Protein AF-A0A441XIL4-F1 (afdb_monomer_lite)

Secondary structure (DSSP, 8-state):
------HHHHHHHHHHHH-HHHHHT--HHHHHHHTTS-HHHHHHHHHHTT-SSHHHHHHHHHHHHH--

Foldseek 3Di:
DDPDLDPLLVLLVVQCVVCVPVLLVDDLCCSCVSSVHDSVSVCVNCVVVPHNGSNSVSVVSVVVVVVD

Radius of gyration: 11.41 Å; chains: 1; bounding box: 21×34×30 Å

Sequence (68 aa):
SQPSLSPALLRISEYVLKDPAKVVNQTITEVADGSGSSEASVLRFCRDIKFSSFQRFKLALGIELSTH

Structure (mmCIF, N/CA/C/O backbone):
data_AF-A0A441XIL4-F1
#
_entry.id   AF-A0A441XIL4-F1
#
loop_
_atom_site.group_PDB
_atom_site.id
_atom_site.type_symbol
_atom_site.label_atom_id
_atom_site.label_alt_id
_atom_site.label_comp_id
_atom_site.label_asym_id
_atom_site.label_entity_id
_atom_site.label_seq_id
_atom_site.pdbx_PDB_ins_code
_atom_site.Cartn_x
_atom_site.Cartn_y
_atom_site.Cartn_z
_atom_site.occupancy
_atom_site.B_iso_or_equiv
_atom_site.auth_seq_id
_atom_site.auth_comp_id
_atom_site.auth_asym_id
_atom_site.auth_atom_id
_atom_site.pdbx_PDB_model_num
ATOM 1 N N . SER A 1 1 ? 1.330 -25.371 2.811 1.00 39.16 1 SER A N 1
ATOM 2 C CA . SER A 1 1 ? -0.032 -24.863 2.571 1.00 39.16 1 SER A CA 1
ATOM 3 C C . SER A 1 1 ? 0.021 -23.350 2.530 1.00 39.16 1 SER A C 1
ATOM 5 O O . SER A 1 1 ? 0.246 -22.738 3.565 1.00 39.16 1 SER A O 1
ATOM 7 N N . GLN A 1 2 ? -0.026 -22.753 1.339 1.00 46.88 2 GLN A N 1
ATOM 8 C CA . GLN A 1 2 ? -0.037 -21.292 1.188 1.00 46.88 2 GLN A CA 1
ATOM 9 C C . GLN A 1 2 ? -1.323 -20.760 1.842 1.00 46.88 2 GLN A C 1
ATOM 11 O O . GLN A 1 2 ? -2.391 -21.284 1.518 1.00 46.88 2 GLN A O 1
ATOM 16 N N . PRO A 1 3 ? -1.265 -19.796 2.776 1.00 55.03 3 PRO A N 1
ATOM 17 C CA . PRO A 1 3 ? -2.484 -19.186 3.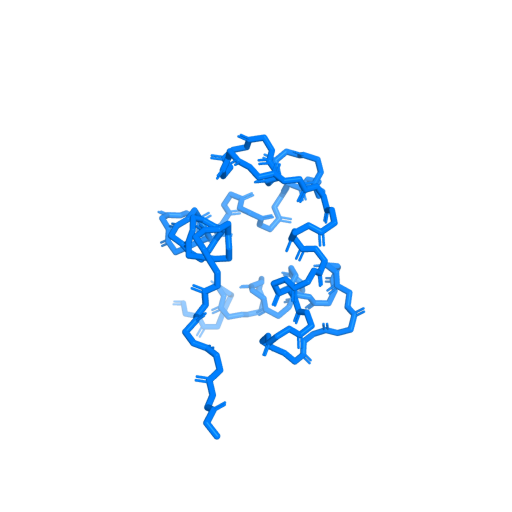270 1.00 55.03 3 PRO A CA 1
ATOM 18 C C . PRO A 1 3 ? -3.116 -18.438 2.100 1.00 55.03 3 PRO A C 1
ATOM 20 O O . PRO A 1 3 ? -2.475 -17.585 1.490 1.00 55.03 3 PRO A O 1
ATOM 23 N N . SER A 1 4 ? -4.366 -18.771 1.782 1.00 64.19 4 SER A N 1
ATOM 24 C CA . SER A 1 4 ? -5.230 -17.893 0.996 1.00 64.19 4 SER A CA 1
ATOM 25 C C . SER A 1 4 ? -5.064 -16.466 1.522 1.00 64.19 4 SER A C 1
ATOM 27 O O . SER A 1 4 ? -5.121 -16.274 2.743 1.00 64.19 4 SER A O 1
ATOM 29 N N . LEU A 1 5 ? -4.815 -15.496 0.633 1.00 66.25 5 LEU A N 1
ATOM 30 C CA . LEU A 1 5 ? -4.722 -14.078 0.995 1.00 66.25 5 LEU A CA 1
ATOM 31 C C . LEU A 1 5 ? -5.845 -13.748 1.981 1.00 66.25 5 LEU A C 1
ATOM 33 O O . LEU A 1 5 ? -7.008 -14.077 1.737 1.00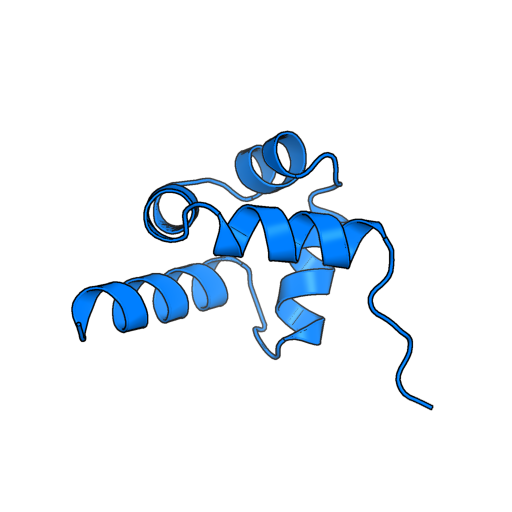 66.25 5 LEU A O 1
ATOM 37 N N . SER A 1 6 ? -5.497 -13.154 3.126 1.00 85.62 6 SER A N 1
ATOM 38 C CA . SER A 1 6 ? -6.528 -12.761 4.083 1.00 85.62 6 SER A CA 1
ATOM 39 C C . SER A 1 6 ? -7.491 -11.771 3.409 1.00 85.62 6 SER A C 1
ATOM 41 O O . SER A 1 6 ? -7.082 -11.066 2.481 1.00 85.62 6 SER A O 1
ATOM 43 N N . PRO A 1 7 ? -8.749 -11.653 3.867 1.00 91.94 7 PRO A N 1
ATOM 44 C CA . PRO A 1 7 ? -9.724 -10.758 3.242 1.00 91.94 7 PRO A CA 1
ATOM 45 C C . PRO A 1 7 ? -9.233 -9.312 3.071 1.00 91.94 7 PRO A C 1
ATOM 47 O O . PRO A 1 7 ? -9.601 -8.650 2.109 1.00 91.94 7 PRO A O 1
ATOM 50 N N . ALA A 1 8 ? -8.379 -8.819 3.976 1.00 92.56 8 ALA A N 1
ATOM 51 C CA . ALA A 1 8 ? -7.766 -7.496 3.849 1.00 92.56 8 ALA A CA 1
ATOM 52 C C . ALA A 1 8 ? -6.784 -7.417 2.669 1.00 92.56 8 ALA A C 1
ATOM 54 O O . ALA A 1 8 ? -6.803 -6.454 1.911 1.00 92.56 8 ALA A O 1
ATOM 55 N N . LEU A 1 9 ? -5.952 -8.441 2.477 1.00 93.00 9 LEU A N 1
ATOM 56 C CA . LEU A 1 9 ? -4.984 -8.474 1.381 1.00 93.00 9 LEU A CA 1
ATOM 57 C C . LEU A 1 9 ? -5.666 -8.628 0.019 1.00 93.00 9 LEU A C 1
ATOM 59 O O . LEU A 1 9 ? -5.194 -8.043 -0.952 1.00 93.00 9 LEU A O 1
ATOM 63 N N . LEU A 1 10 ? -6.790 -9.352 -0.038 1.00 95.12 10 LEU A N 1
ATOM 64 C CA . LEU A 1 10 ? -7.637 -9.417 -1.232 1.00 95.12 10 LEU A CA 1
ATOM 65 C C . LEU A 1 10 ? -8.175 -8.031 -1.601 1.00 95.12 10 LEU A C 1
ATOM 67 O O . LEU A 1 10 ? -7.937 -7.581 -2.717 1.00 95.12 10 LEU A O 1
ATOM 71 N N . ARG A 1 11 ? -8.778 -7.300 -0.652 1.00 97.56 11 ARG A N 1
ATOM 72 C CA . ARG A 1 11 ? -9.265 -5.933 -0.913 1.00 97.56 11 ARG A CA 1
ATOM 73 C C . ARG A 1 11 ? -8.158 -4.982 -1.361 1.00 97.56 11 ARG A C 1
ATOM 75 O O . ARG A 1 11 ? -8.376 -4.173 -2.256 1.00 97.56 11 ARG A O 1
ATOM 82 N N . ILE A 1 12 ? -6.967 -5.078 -0.764 1.00 98.31 12 ILE A N 1
ATOM 83 C CA . ILE A 1 12 ? -5.808 -4.279 -1.190 1.00 98.31 12 ILE A CA 1
ATOM 84 C C . ILE A 1 12 ? -5.413 -4.645 -2.625 1.00 98.31 12 ILE A C 1
ATOM 86 O O . ILE A 1 12 ? -5.194 -3.750 -3.436 1.00 98.31 12 ILE A O 1
ATOM 90 N N . SER A 1 13 ? -5.367 -5.938 -2.961 1.00 97.19 13 SER A N 1
ATOM 91 C CA . SER A 1 13 ? -5.046 -6.383 -4.321 1.00 97.19 13 SER A CA 1
ATOM 92 C C . SER A 1 13 ? -6.064 -5.887 -5.353 1.00 97.19 13 SER A C 1
ATOM 94 O O . SER A 1 13 ? -5.672 -5.349 -6.383 1.00 97.19 13 SER A O 1
ATOM 96 N N . GLU A 1 14 ? -7.360 -5.975 -5.048 1.00 97.81 14 GLU A N 1
ATOM 97 C CA . GLU A 1 14 ? -8.441 -5.490 -5.909 1.00 97.81 14 GLU A CA 1
ATOM 98 C C . GLU A 1 14 ? -8.371 -3.971 -6.087 1.00 97.81 14 GLU A C 1
ATOM 100 O O . GLU A 1 14 ? -8.521 -3.467 -7.198 1.00 97.81 14 GLU A O 1
ATOM 105 N N . TYR A 1 15 ? -8.092 -3.237 -5.006 1.00 98.44 15 TYR A N 1
ATOM 106 C CA . TYR A 1 15 ? -7.921 -1.788 -5.045 1.00 98.44 15 TYR A CA 1
ATOM 107 C C . TYR A 1 15 ? -6.759 -1.368 -5.950 1.00 98.44 15 TYR A C 1
ATOM 109 O O . TYR A 1 15 ? -6.915 -0.468 -6.773 1.00 98.44 15 TYR A O 1
ATOM 117 N N . VAL A 1 16 ? -5.613 -2.047 -5.828 1.00 97.88 16 VAL A N 1
ATOM 118 C CA . VAL A 1 16 ? -4.433 -1.809 -6.669 1.00 97.88 16 VAL A CA 1
ATOM 119 C C . VAL A 1 16 ? -4.732 -2.102 -8.134 1.00 97.88 16 VAL A C 1
ATOM 121 O O . VAL A 1 16 ? -4.415 -1.282 -8.988 1.00 97.88 16 VAL A O 1
ATOM 124 N N . LEU A 1 17 ? -5.349 -3.249 -8.427 1.00 96.88 17 LEU A N 1
ATOM 125 C CA . LEU A 1 17 ? -5.652 -3.667 -9.798 1.00 96.88 17 LEU A CA 1
ATOM 126 C C . LEU A 1 17 ? -6.699 -2.776 -10.473 1.00 96.88 17 LEU A C 1
ATOM 128 O O . LEU A 1 17 ? -6.702 -2.660 -11.695 1.00 96.88 17 LEU A O 1
ATOM 132 N N . LYS A 1 18 ? -7.580 -2.143 -9.692 1.00 98.06 18 LYS A N 1
ATOM 133 C CA . LYS A 1 18 ? -8.618 -1.251 -10.211 1.00 98.06 18 LYS A CA 1
ATOM 134 C C . LYS A 1 18 ? -8.047 0.019 -10.844 1.00 98.06 18 LYS A C 1
ATOM 136 O O . LYS A 1 18 ? -8.576 0.461 -11.858 1.00 98.06 18 LYS A O 1
ATOM 141 N N . ASP A 1 19 ? -7.027 0.622 -10.235 1.00 97.25 19 ASP A N 1
ATOM 142 C CA . ASP A 1 19 ? -6.366 1.821 -10.768 1.00 97.25 19 ASP A CA 1
ATOM 143 C C . ASP A 1 19 ? -4.906 1.917 -10.280 1.00 97.25 19 ASP A C 1
ATOM 145 O O . ASP A 1 19 ? -4.599 2.623 -9.309 1.00 97.25 19 ASP A O 1
ATOM 149 N N . PRO A 1 20 ? -3.980 1.204 -10.944 1.00 96.94 20 PRO A N 1
ATOM 150 C CA . PRO A 1 20 ? -2.571 1.211 -10.570 1.00 96.94 20 PRO A CA 1
ATOM 151 C C . PRO A 1 20 ? -1.928 2.604 -10.646 1.00 96.94 20 PRO A C 1
ATOM 153 O O . PRO A 1 20 ? -1.088 2.948 -9.811 1.00 96.94 20 PRO A O 1
ATOM 156 N N . ALA A 1 21 ? -2.335 3.422 -11.624 1.00 97.06 21 ALA A N 1
ATOM 157 C CA . ALA A 1 21 ? -1.786 4.758 -11.851 1.00 97.06 21 ALA A CA 1
ATOM 158 C C . ALA A 1 21 ? -2.132 5.713 -10.703 1.00 97.06 21 ALA A C 1
ATOM 160 O O . ALA A 1 21 ? -1.287 6.493 -10.250 1.00 97.06 21 ALA A O 1
ATOM 161 N N . LYS A 1 22 ? -3.349 5.605 -10.162 1.00 97.88 22 LYS A N 1
ATOM 162 C CA . LYS A 1 22 ? -3.724 6.307 -8.936 1.00 97.88 22 LYS A CA 1
ATOM 163 C C . LYS A 1 22 ? -2.866 5.870 -7.751 1.00 97.88 22 LYS A C 1
ATOM 165 O O . LYS A 1 22 ? -2.353 6.729 -7.036 1.00 97.88 22 LYS A O 1
ATOM 170 N N . VAL A 1 23 ? -2.658 4.565 -7.560 1.00 98.31 23 VAL A N 1
ATOM 171 C CA . VAL A 1 23 ? -1.908 4.032 -6.406 1.00 98.31 23 VAL A CA 1
ATOM 172 C C . VAL A 1 23 ? -0.463 4.530 -6.355 1.00 98.31 23 VAL A C 1
ATOM 174 O O . VAL A 1 23 ? 0.040 4.823 -5.269 1.00 98.31 23 VAL A O 1
ATOM 177 N N . VAL A 1 24 ? 0.203 4.699 -7.503 1.00 98.12 24 VAL A N 1
ATOM 178 C CA . VAL A 1 24 ? 1.565 5.273 -7.567 1.00 98.12 24 VAL A CA 1
ATOM 179 C C . VAL A 1 24 ? 1.638 6.652 -6.885 1.00 98.12 24 VAL A C 1
ATOM 181 O O . VAL A 1 24 ? 2.631 6.976 -6.220 1.00 98.12 24 VAL A O 1
ATOM 184 N N . ASN A 1 25 ? 0.555 7.426 -6.956 1.00 97.88 25 ASN A N 1
ATOM 185 C CA . ASN A 1 25 ? 0.461 8.780 -6.411 1.00 97.88 25 ASN A CA 1
ATOM 186 C C . ASN A 1 25 ? -0.091 8.847 -4.978 1.00 97.88 25 ASN A C 1
ATOM 188 O O . ASN A 1 25 ? -0.106 9.923 -4.391 1.00 97.88 25 ASN A O 1
ATOM 192 N N . GLN A 1 26 ? -0.494 7.721 -4.386 1.00 98.56 26 GLN A N 1
ATOM 193 C CA . GLN A 1 26 ? -1.069 7.685 -3.041 1.00 98.56 26 GLN A CA 1
ATOM 194 C C . GLN A 1 26 ? -0.032 7.418 -1.947 1.00 98.56 26 GLN A C 1
ATOM 196 O O . GLN A 1 26 ? 1.002 6.766 -2.144 1.00 98.56 26 GLN A O 1
ATOM 201 N N . THR A 1 27 ? -0.326 7.915 -0.756 1.00 98.69 27 THR A N 1
ATOM 202 C CA . THR A 1 27 ? 0.293 7.527 0.511 1.00 98.69 27 THR A CA 1
ATOM 203 C C . THR A 1 27 ? -0.217 6.158 0.967 1.00 98.69 27 THR A C 1
ATOM 205 O O . THR A 1 27 ? -1.203 5.627 0.455 1.00 98.69 27 THR A O 1
ATOM 208 N N . ILE A 1 28 ? 0.462 5.557 1.947 1.00 98.56 28 ILE A N 1
ATOM 209 C CA . ILE A 1 28 ? 0.027 4.270 2.501 1.00 98.56 28 ILE A CA 1
ATOM 210 C C . ILE A 1 28 ? -1.334 4.376 3.202 1.00 98.56 28 ILE A C 1
ATOM 212 O O . ILE A 1 28 ? -2.143 3.457 3.086 1.00 98.56 28 ILE A O 1
ATOM 216 N N . THR A 1 29 ? -1.596 5.504 3.869 1.00 98.75 29 THR A N 1
ATOM 217 C CA . THR A 1 29 ? -2.864 5.812 4.538 1.00 98.75 29 THR A CA 1
ATOM 218 C C . THR A 1 29 ? -4.007 5.883 3.527 1.00 98.75 29 THR A C 1
ATOM 220 O O . THR A 1 29 ? -5.015 5.213 3.699 1.00 98.75 29 THR A O 1
ATOM 223 N N . GLU A 1 30 ? -3.822 6.571 2.397 1.00 98.81 30 GLU A N 1
ATOM 224 C CA . GLU A 1 30 ? -4.856 6.665 1.354 1.00 98.81 30 GLU A CA 1
ATOM 225 C C . GLU A 1 30 ? -5.167 5.316 0.687 1.00 98.81 30 GLU A C 1
ATOM 227 O O . GLU A 1 30 ? -6.314 5.055 0.320 1.00 98.81 30 GLU A O 1
ATOM 232 N N . VAL A 1 31 ? -4.168 4.439 0.533 1.00 98.69 31 VAL A N 1
ATOM 233 C CA . VAL A 1 31 ? -4.392 3.065 0.046 1.00 98.69 31 VAL A CA 1
ATOM 234 C C . VAL A 1 31 ? -5.109 2.221 1.099 1.00 98.69 31 VAL A C 1
ATOM 236 O O . VAL A 1 31 ? -5.989 1.427 0.757 1.00 98.69 31 VAL A O 1
ATOM 239 N N . ALA A 1 32 ? -4.761 2.381 2.375 1.00 98.69 32 ALA A N 1
ATOM 240 C CA . ALA A 1 32 ? -5.435 1.706 3.477 1.00 98.69 32 ALA A CA 1
ATOM 241 C C . ALA A 1 32 ? -6.925 2.093 3.516 1.00 98.69 32 ALA A C 1
ATOM 243 O O . ALA A 1 32 ? -7.785 1.216 3.410 1.00 98.69 32 ALA A O 1
ATOM 244 N N . ASP A 1 33 ? -7.221 3.392 3.516 1.00 98.69 33 ASP A N 1
ATOM 245 C CA . ASP A 1 33 ? -8.585 3.924 3.506 1.00 98.69 33 ASP A CA 1
ATOM 246 C C . ASP A 1 33 ? -9.351 3.488 2.253 1.00 98.69 33 ASP A C 1
ATOM 248 O O . ASP A 1 33 ? -10.458 2.953 2.338 1.00 98.69 33 ASP A O 1
ATOM 252 N N . GLY A 1 34 ? -8.739 3.636 1.074 1.00 98.38 34 GLY A N 1
ATOM 253 C CA . GLY A 1 34 ? -9.361 3.286 -0.201 1.00 98.38 34 GLY A CA 1
ATOM 254 C C . GLY A 1 34 ? -9.680 1.796 -0.360 1.00 98.38 34 GLY A C 1
ATOM 255 O O . GLY A 1 34 ? -10.641 1.448 -1.046 1.00 98.38 34 GLY A O 1
ATOM 256 N N . SER A 1 35 ? -8.908 0.922 0.289 1.00 98.19 35 SER A N 1
ATOM 257 C CA . SER A 1 35 ? -9.117 -0.533 0.285 1.00 98.19 35 SER A CA 1
ATOM 258 C C . SER A 1 35 ? -9.920 -1.047 1.490 1.00 98.19 35 SER A C 1
ATOM 260 O O . SER A 1 35 ? -10.101 -2.261 1.638 1.00 98.19 35 SER A O 1
ATOM 262 N N . GLY A 1 36 ? -10.380 -0.167 2.389 1.00 98.00 36 GLY A N 1
ATOM 263 C CA . GLY A 1 36 ? -11.050 -0.571 3.630 1.00 98.00 36 GLY A CA 1
ATOM 264 C C . GLY A 1 36 ? -10.178 -1.501 4.483 1.00 98.00 36 GLY A C 1
ATOM 265 O O . GLY A 1 36 ? -10.629 -2.554 4.953 1.00 98.00 36 GLY A O 1
ATOM 266 N N . SER A 1 37 ? -8.894 -1.170 4.599 1.00 97.69 37 SER A N 1
ATOM 267 C CA . SER A 1 37 ? -7.876 -1.948 5.308 1.00 97.69 37 SER A CA 1
ATOM 268 C C . SER A 1 37 ? -7.011 -1.038 6.184 1.00 97.69 37 SER A C 1
ATOM 270 O O . SER A 1 37 ? -7.138 0.176 6.152 1.00 97.69 37 SER A O 1
ATOM 272 N N . SER A 1 38 ? -6.127 -1.616 6.999 1.00 98.25 38 SER A N 1
ATOM 273 C CA . SER A 1 38 ? -5.167 -0.846 7.803 1.00 98.25 38 SER A CA 1
ATOM 274 C C . SER A 1 38 ? -3.827 -0.672 7.087 1.00 98.25 38 SER A C 1
ATOM 276 O O . SER A 1 38 ? -3.440 -1.522 6.283 1.00 98.25 38 SER A O 1
ATOM 278 N N . GLU A 1 39 ? -3.045 0.348 7.450 1.00 98.56 39 GLU A N 1
ATOM 279 C CA . GLU A 1 39 ? -1.672 0.526 6.942 1.00 98.56 39 GLU A CA 1
ATOM 280 C C . GLU A 1 39 ? -0.791 -0.708 7.199 1.00 98.56 39 GLU A C 1
ATOM 282 O O . GLU A 1 39 ? -0.028 -1.140 6.335 1.00 98.56 39 GLU A O 1
ATOM 287 N N . ALA A 1 40 ? -0.954 -1.353 8.360 1.00 97.56 40 ALA A N 1
ATOM 288 C CA . ALA A 1 40 ? -0.273 -2.606 8.681 1.00 97.56 40 ALA A CA 1
ATOM 289 C C . ALA A 1 40 ? -0.624 -3.734 7.693 1.00 97.56 40 ALA A C 1
ATOM 291 O O . ALA A 1 40 ? 0.241 -4.545 7.345 1.00 97.56 40 ALA A O 1
ATOM 292 N N . SER A 1 41 ? -1.871 -3.771 7.213 1.00 97.69 41 SER A N 1
ATOM 293 C CA . SER A 1 41 ? -2.310 -4.712 6.178 1.00 97.69 41 SER A CA 1
ATOM 294 C C . SER A 1 41 ? -1.694 -4.373 4.823 1.00 97.69 41 SER A 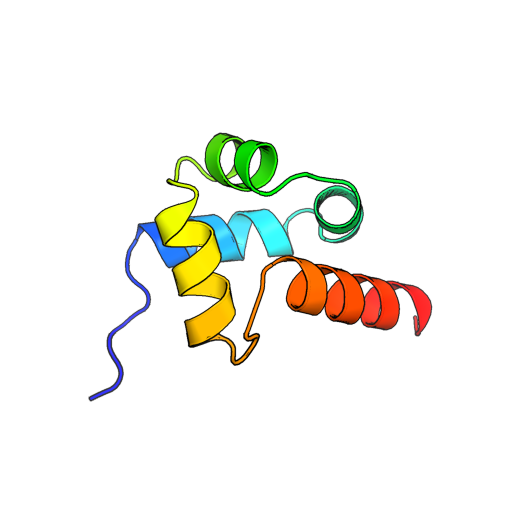C 1
ATOM 296 O O . SER A 1 41 ? -1.254 -5.286 4.134 1.00 97.69 41 SER A O 1
ATOM 298 N N . VAL A 1 42 ? -1.562 -3.088 4.472 1.00 98.31 42 VAL A N 1
ATOM 299 C CA . VAL A 1 42 ? -0.869 -2.648 3.244 1.00 98.31 42 VAL A CA 1
ATOM 300 C C . VAL A 1 42 ? 0.616 -3.026 3.273 1.00 98.31 42 VAL A C 1
ATOM 302 O O . VAL A 1 42 ? 1.147 -3.555 2.296 1.00 98.31 42 VAL A O 1
ATOM 305 N N . LEU A 1 43 ? 1.294 -2.855 4.412 1.00 97.75 43 LEU A N 1
ATOM 306 C CA . LEU A 1 43 ? 2.678 -3.313 4.572 1.00 97.75 43 LEU A CA 1
ATOM 307 C C . LEU A 1 43 ? 2.796 -4.839 4.491 1.00 97.75 43 LEU A C 1
ATOM 309 O O . LEU A 1 43 ? 3.767 -5.352 3.932 1.00 97.75 43 LEU A O 1
ATOM 313 N N . ARG A 1 44 ? 1.831 -5.576 5.054 1.00 96.00 44 ARG A N 1
ATOM 314 C CA . ARG A 1 44 ? 1.791 -7.039 4.947 1.00 96.00 44 ARG A CA 1
ATOM 315 C C . ARG A 1 44 ? 1.571 -7.485 3.506 1.00 96.00 44 ARG A C 1
ATOM 317 O O . ARG A 1 44 ? 2.312 -8.347 3.057 1.00 96.00 44 ARG A O 1
ATOM 324 N N . PHE A 1 45 ? 0.645 -6.850 2.789 1.00 97.06 45 PHE A N 1
ATOM 325 C CA . PHE A 1 45 ? 0.428 -7.066 1.361 1.00 97.06 45 PHE A CA 1
ATOM 326 C C . PHE A 1 45 ? 1.738 -6.932 0.594 1.00 97.06 45 PHE A C 1
ATOM 328 O O . PHE A 1 45 ? 2.151 -7.896 -0.041 1.00 97.06 45 PHE A O 1
ATOM 335 N N . CYS A 1 46 ? 2.451 -5.809 0.756 1.00 97.25 46 CYS A N 1
ATOM 336 C CA . CYS A 1 46 ? 3.743 -5.591 0.103 1.00 97.25 46 CYS A CA 1
ATOM 337 C C . CYS A 1 46 ? 4.728 -6.742 0.372 1.00 97.25 46 CYS A C 1
ATOM 339 O O . CYS A 1 46 ? 5.324 -7.264 -0.567 1.00 97.25 46 CYS A O 1
ATOM 341 N N . ARG A 1 47 ? 4.870 -7.183 1.631 1.00 95.50 47 ARG A N 1
ATOM 342 C CA . ARG A 1 47 ? 5.773 -8.293 1.990 1.00 95.50 47 ARG A CA 1
ATOM 343 C C . ARG A 1 47 ? 5.345 -9.630 1.388 1.00 95.50 47 ARG A C 1
ATOM 345 O O . ARG A 1 47 ? 6.207 -10.395 0.950 1.00 95.50 47 ARG A O 1
ATOM 352 N N . ASP A 1 48 ? 4.044 -9.903 1.351 1.00 93.69 48 ASP A N 1
ATOM 353 C CA . ASP A 1 48 ? 3.494 -11.148 0.81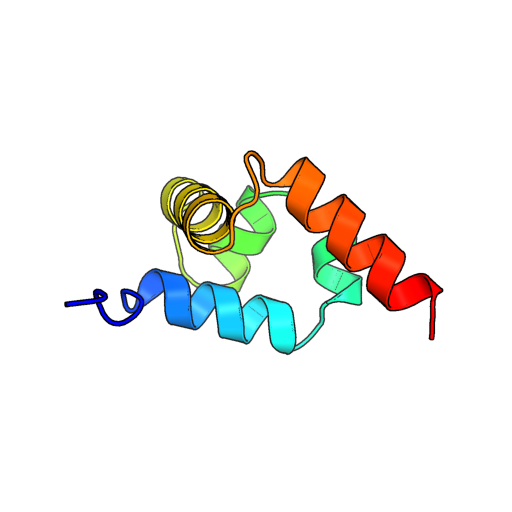0 1.00 93.69 48 ASP A CA 1
ATOM 354 C C . ASP A 1 48 ? 3.766 -11.252 -0.701 1.00 93.69 48 ASP A C 1
ATOM 356 O O . ASP A 1 48 ? 4.143 -12.323 -1.180 1.00 93.69 48 ASP A O 1
ATOM 360 N N . ILE A 1 49 ? 3.739 -10.121 -1.419 1.00 93.56 49 ILE A 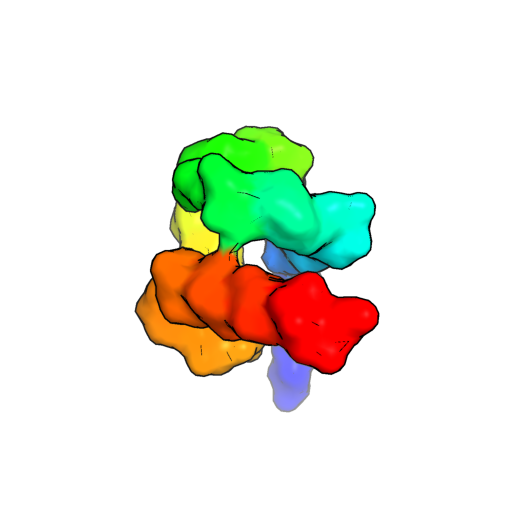N 1
ATOM 361 C CA . ILE A 1 49 ? 4.153 -10.017 -2.831 1.00 93.56 49 ILE A CA 1
ATOM 362 C C . ILE A 1 49 ? 5.635 -9.629 -3.019 1.00 93.56 49 ILE A C 1
ATOM 364 O O . ILE A 1 49 ? 6.027 -9.127 -4.067 1.00 93.56 49 ILE A O 1
ATOM 368 N N . LYS A 1 50 ? 6.484 -9.906 -2.018 1.00 95.62 50 LYS A N 1
ATOM 369 C CA . LYS A 1 50 ? 7.961 -9.806 -2.066 1.00 95.62 50 LYS A CA 1
ATOM 370 C C . LYS A 1 50 ? 8.557 -8.397 -2.179 1.00 95.62 50 LYS A C 1
ATOM 372 O O . LYS A 1 50 ? 9.750 -8.261 -2.447 1.00 95.62 50 LYS A O 1
ATOM 377 N N .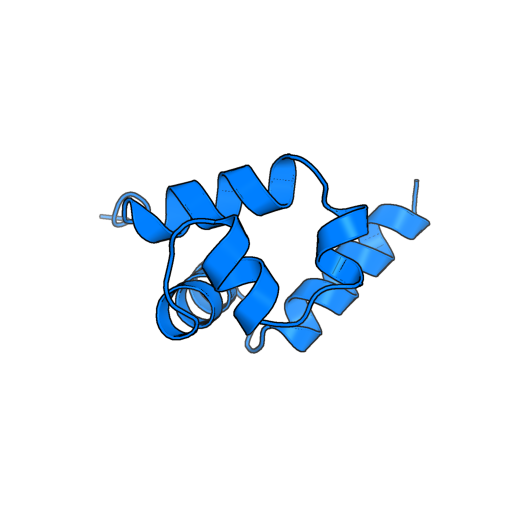 PHE A 1 51 ? 7.799 -7.356 -1.853 1.00 97.31 51 PHE A N 1
ATOM 378 C CA . PHE A 1 51 ? 8.328 -6.008 -1.653 1.00 97.31 51 PHE A CA 1
ATOM 379 C C . PHE A 1 51 ? 8.624 -5.734 -0.176 1.00 97.31 51 PHE A C 1
ATOM 381 O O . PHE A 1 51 ? 7.786 -5.920 0.704 1.00 97.31 51 PHE A O 1
ATOM 388 N N . SER A 1 52 ? 9.824 -5.229 0.113 1.00 95.06 52 SER A N 1
ATOM 389 C CA . SER A 1 52 ? 10.232 -4.901 1.487 1.00 95.06 52 SER A CA 1
ATOM 390 C C . SER A 1 52 ? 9.632 -3.596 2.024 1.00 95.06 52 SER A C 1
ATOM 392 O O . SER A 1 52 ? 9.688 -3.357 3.228 1.00 95.06 52 SER A O 1
ATOM 394 N N . SER A 1 53 ? 9.039 -2.757 1.168 1.00 97.62 53 SER A N 1
ATOM 395 C CA . SER A 1 53 ? 8.342 -1.532 1.572 1.00 97.62 53 SER A CA 1
ATOM 396 C C . SER A 1 53 ? 7.266 -1.122 0.566 1.00 97.62 53 SER A C 1
ATOM 398 O O . SER A 1 53 ? 7.329 -1.488 -0.610 1.00 97.62 53 SER A O 1
ATOM 400 N N . PHE A 1 54 ? 6.317 -0.295 1.016 1.00 98.38 54 PHE A N 1
ATOM 401 C CA . PHE A 1 54 ? 5.302 0.308 0.148 1.00 98.38 54 PHE A CA 1
ATOM 402 C C . PHE A 1 54 ? 5.926 1.179 -0.953 1.00 98.38 54 PHE A C 1
ATOM 404 O O . PHE A 1 54 ? 5.489 1.150 -2.097 1.00 98.38 54 PHE A O 1
ATOM 411 N N . GLN A 1 55 ? 7.015 1.891 -0.651 1.00 98.19 55 GLN A N 1
ATOM 412 C CA . GLN A 1 55 ? 7.695 2.727 -1.641 1.00 98.19 55 GLN A CA 1
ATOM 413 C C . GLN A 1 55 ? 8.352 1.910 -2.761 1.00 98.19 55 GLN A C 1
ATOM 415 O O . GLN A 1 55 ? 8.280 2.308 -3.920 1.00 98.19 55 GLN A O 1
ATOM 420 N N . ARG A 1 56 ? 8.944 0.748 -2.443 1.00 98.12 56 ARG A N 1
ATOM 421 C CA . ARG A 1 56 ? 9.478 -0.166 -3.469 1.00 98.12 56 ARG A CA 1
ATOM 422 C C . ARG A 1 56 ? 8.373 -0.767 -4.326 1.00 98.12 56 ARG A C 1
ATOM 424 O O . ARG A 1 56 ? 8.554 -0.877 -5.532 1.00 98.12 56 ARG A O 1
ATOM 431 N N . PHE A 1 57 ? 7.243 -1.105 -3.712 1.00 98.19 57 PHE A N 1
ATOM 432 C CA . PHE A 1 57 ? 6.054 -1.538 -4.436 1.00 98.19 57 PHE A CA 1
ATOM 433 C C . PHE A 1 57 ? 5.567 -0.457 -5.420 1.00 98.19 57 PHE A C 1
ATOM 435 O O . PHE A 1 57 ? 5.438 -0.744 -6.606 1.00 98.19 57 PHE A O 1
ATOM 442 N N . LYS A 1 58 ? 5.398 0.801 -4.981 1.00 97.94 58 LYS A N 1
ATOM 443 C CA . LYS A 1 58 ? 4.986 1.905 -5.871 1.00 97.94 58 LYS A CA 1
ATOM 444 C C . LYS A 1 58 ? 5.977 2.168 -7.003 1.00 97.94 58 LYS A C 1
ATOM 446 O O . LYS A 1 58 ? 5.555 2.450 -8.117 1.00 97.94 58 LYS A O 1
ATOM 451 N N . LEU A 1 59 ? 7.280 2.069 -6.728 1.00 97.62 59 LEU A N 1
ATOM 452 C CA . LEU A 1 59 ? 8.312 2.220 -7.753 1.00 97.62 59 LEU A CA 1
ATOM 453 C C . LEU A 1 59 ? 8.185 1.138 -8.832 1.00 97.62 59 LEU A C 1
ATOM 455 O O . LEU A 1 59 ? 8.186 1.463 -10.013 1.00 97.62 59 LEU A O 1
ATOM 459 N N . ALA A 1 60 ? 8.044 -0.128 -8.431 1.00 97.06 60 ALA A N 1
ATOM 460 C CA . ALA A 1 60 ? 7.856 -1.230 -9.371 1.00 97.06 60 ALA A CA 1
ATOM 461 C C . ALA A 1 60 ? 6.573 -1.055 -10.197 1.00 97.06 60 ALA A C 1
ATOM 463 O O . ALA A 1 60 ? 6.604 -1.219 -11.412 1.00 97.06 60 ALA A O 1
ATOM 464 N N . LEU A 1 61 ? 5.479 -0.637 -9.552 1.00 96.50 61 LEU A N 1
ATOM 465 C CA . LEU A 1 61 ? 4.214 -0.351 -10.225 1.00 96.50 61 LEU A CA 1
ATOM 466 C C . LEU A 1 61 ? 4.346 0.786 -11.251 1.00 96.50 61 LEU A C 1
ATOM 468 O O . LEU A 1 61 ? 3.827 0.680 -12.354 1.00 96.50 61 LEU A O 1
ATOM 472 N N . GLY A 1 62 ? 5.072 1.857 -10.916 1.00 97.12 62 GLY A N 1
ATOM 473 C CA . GLY A 1 62 ? 5.319 2.967 -11.837 1.00 97.12 62 GLY A CA 1
ATOM 474 C C . GLY A 1 62 ? 6.190 2.580 -13.037 1.00 97.12 62 GLY A C 1
ATOM 475 O O . GLY A 1 62 ? 5.927 3.039 -14.146 1.00 97.12 62 GLY A O 1
ATOM 476 N N . ILE A 1 63 ? 7.194 1.716 -12.836 1.00 96.44 63 ILE A N 1
ATOM 477 C CA . ILE A 1 63 ? 8.026 1.185 -13.929 1.00 96.44 63 ILE A CA 1
ATOM 478 C C . ILE A 1 63 ? 7.167 0.358 -14.889 1.00 96.44 63 ILE A C 1
ATOM 480 O O . ILE A 1 63 ? 7.239 0.575 -16.097 1.00 96.44 63 ILE A O 1
ATOM 484 N N . GLU A 1 64 ? 6.327 -0.532 -14.356 1.00 94.50 64 GLU A N 1
ATOM 485 C CA . GLU A 1 64 ? 5.417 -1.365 -15.153 1.00 94.50 64 GLU A CA 1
ATOM 486 C C . GLU A 1 64 ? 4.486 -0.505 -16.017 1.00 94.50 64 GLU A C 1
ATOM 488 O O . GLU A 1 64 ? 4.365 -0.724 -17.218 1.00 94.50 64 GLU A O 1
ATOM 493 N N . LEU A 1 65 ? 3.903 0.544 -15.430 1.00 93.94 65 LEU A N 1
ATOM 494 C CA . LEU A 1 65 ? 3.022 1.479 -16.135 1.00 93.94 65 LEU A CA 1
ATOM 495 C C . LEU A 1 65 ? 3.730 2.351 -17.178 1.00 93.94 65 LEU A C 1
ATOM 497 O O . LEU A 1 65 ? 3.061 2.908 -18.036 1.00 93.94 65 LEU A O 1
ATOM 501 N N . SER A 1 66 ? 5.051 2.515 -17.080 1.00 91.25 66 SER A N 1
ATOM 502 C CA . SER A 1 66 ? 5.841 3.313 -18.032 1.00 91.25 66 SER A CA 1
ATOM 503 C C . SER A 1 66 ? 6.412 2.478 -19.181 1.00 91.25 66 SER A C 1
ATOM 505 O O . SER A 1 66 ? 6.903 3.036 -20.159 1.00 91.25 66 SER A O 1
ATOM 507 N N . THR A 1 67 ? 6.417 1.150 -19.037 1.00 82.06 67 THR A N 1
ATOM 508 C CA . THR A 1 67 ? 7.013 0.210 -20.004 1.00 82.06 67 THR A CA 1
ATOM 509 C C . THR A 1 67 ? 5.974 -0.309 -21.017 1.00 82.06 67 THR A C 1
ATOM 511 O O . THR A 1 67 ? 6.294 -1.128 -21.879 1.00 82.06 67 THR A O 1
ATOM 514 N N . HIS A 1 68 ? 4.750 0.221 -20.959 1.00 56.19 68 HIS A N 1
ATOM 515 C CA . HIS A 1 68 ? 3.619 -0.051 -21.846 1.00 56.19 68 HIS A CA 1
ATOM 516 C C . HIS A 1 68 ? 3.001 1.253 -22.353 1.00 56.19 68 HIS A C 1
ATOM 518 O O . HIS A 1 68 ? 2.456 1.223 -23.480 1.00 56.19 68 HIS A O 1
#

pLDDT: mean 92.9, std 12.55, range [39.16, 98.81]